Protein AF-A0A2D9XUW5-F1 (afdb_monomer_lite)

Radius of gyration: 22.0 Å; chains: 1; bounding box: 56×33×69 Å

Secondary structure (DSSP, 8-state):
-HHHHHHHHHHHHHHHHHHHHHHHHHHHHHHHHHHHHHHHHHHHHHTT---TTHHHHHHHHHHHHHTT-HHHHHHHHHHHHHHHHHHHHHHHHHHHHGGG--

Sequence (102 aa):
MKKLFIVFILIFTTQFVLAEKTVNANEQMSQTLISKAKAANDRAKKLKNEWRGTRKLIKKAKNLHKKKDYTKSINLATEALNQANMAIEQHNKQKNSYHYFE

pLDDT: mean 87.14, std 16.49, range [50.16, 98.88]

Foldseek 3Di:
DVVVVVVVVVVVVVVVVVVVVVLVVLLVLLVVLLVLLVVLQVVLVVLVQHDPCLVVLSVVLVVCSVVSVSVSSNVSSNVSNVRSVVSVVVSVVVVVVVVPPD

Structure (mmCIF, N/CA/C/O backbone):
data_AF-A0A2D9XUW5-F1
#
_entry.id   AF-A0A2D9XUW5-F1
#
loop_
_atom_site.group_PDB
_atom_site.id
_atom_site.type_symbol
_atom_site.label_atom_id
_atom_site.label_alt_id
_atom_site.label_comp_id
_atom_site.label_asym_id
_atom_site.label_entity_id
_atom_site.label_seq_id
_atom_site.pdbx_PDB_ins_code
_atom_site.Cartn_x
_atom_site.Cartn_y
_atom_site.Cartn_z
_atom_site.occupancy
_atom_site.B_iso_or_equiv
_atom_site.auth_seq_id
_atom_site.auth_comp_id
_atom_site.auth_asym_id
_atom_site.auth_atom_id
_atom_site.pdbx_PDB_model_num
ATOM 1 N N . MET A 1 1 ? -23.753 20.823 44.765 1.00 58.19 1 MET A N 1
ATOM 2 C CA . MET A 1 1 ? -23.648 19.627 43.893 1.00 58.19 1 MET A CA 1
ATOM 3 C C . MET A 1 1 ? -23.949 19.901 42.414 1.00 58.19 1 MET A C 1
ATOM 5 O O . MET A 1 1 ? -23.162 19.468 41.588 1.00 58.19 1 MET A O 1
ATOM 9 N N . LYS A 1 2 ? -24.982 20.685 42.045 1.00 55.53 2 LYS A N 1
ATOM 10 C CA . LYS A 1 2 ? -25.280 21.032 40.630 1.00 55.53 2 LYS A CA 1
ATOM 11 C C . LYS A 1 2 ? -24.121 21.702 39.862 1.00 55.53 2 LYS A C 1
ATOM 13 O O . LYS A 1 2 ? -23.859 21.330 38.727 1.00 55.53 2 LYS A O 1
ATOM 18 N N . LYS A 1 3 ? -23.383 22.631 40.490 1.00 54.69 3 LYS A N 1
ATOM 19 C CA . LYS A 1 3 ? -22.215 23.295 39.866 1.00 54.69 3 LYS A CA 1
ATOM 20 C C . LYS A 1 3 ? -21.042 22.335 39.599 1.00 54.69 3 LYS A C 1
ATOM 22 O O . LYS A 1 3 ? -20.354 22.495 38.601 1.00 54.69 3 LYS A O 1
ATOM 27 N N . LEU A 1 4 ? -20.863 21.312 40.442 1.00 56.50 4 LEU A N 1
ATOM 28 C CA . LEU A 1 4 ? -19.841 20.270 40.258 1.00 56.50 4 LEU A CA 1
ATOM 29 C C . LEU A 1 4 ? -20.220 19.306 39.116 1.00 56.50 4 LEU A C 1
ATOM 31 O O . LEU A 1 4 ? -19.365 18.883 38.347 1.00 56.50 4 LEU A O 1
ATOM 35 N N . PHE A 1 5 ? -21.519 19.028 38.964 1.00 58.88 5 PHE A N 1
ATOM 36 C CA . PHE A 1 5 ? -22.072 18.207 37.882 1.00 58.88 5 PHE A CA 1
ATOM 37 C C . PHE A 1 5 ? -21.904 18.860 36.495 1.00 58.88 5 PHE A C 1
ATOM 39 O O . PHE A 1 5 ? -21.584 18.180 35.527 1.00 58.88 5 PHE A O 1
ATOM 46 N N . ILE A 1 6 ? -22.051 20.188 36.401 1.00 61.94 6 ILE A N 1
ATOM 47 C CA . ILE A 1 6 ? -21.869 20.946 35.147 1.00 61.94 6 ILE A CA 1
ATOM 48 C C . ILE A 1 6 ? -20.401 20.931 34.686 1.00 61.94 6 ILE A C 1
ATOM 50 O O . ILE A 1 6 ? -20.132 20.766 33.498 1.00 61.94 6 ILE A O 1
ATOM 54 N N . VAL A 1 7 ? -19.447 21.041 35.617 1.00 61.34 7 VAL A N 1
ATOM 55 C CA . VAL A 1 7 ? -18.007 20.972 35.305 1.00 61.34 7 VAL A CA 1
ATOM 56 C C . VAL A 1 7 ? -17.613 19.578 34.803 1.00 61.34 7 VAL A C 1
ATOM 58 O O . VAL A 1 7 ? -16.847 19.467 33.849 1.00 61.34 7 VAL A O 1
ATOM 61 N N . PHE A 1 8 ? -18.189 18.515 35.371 1.00 59.97 8 PHE A N 1
ATOM 62 C CA . PHE A 1 8 ? -17.948 17.142 34.915 1.00 59.97 8 PHE A CA 1
ATOM 63 C C . PHE A 1 8 ? -18.463 16.887 33.488 1.00 59.97 8 PHE A C 1
ATOM 65 O O . PHE A 1 8 ? -17.783 16.242 32.693 1.00 59.97 8 PHE A O 1
ATOM 72 N N . ILE A 1 9 ? -19.626 17.444 33.132 1.00 63.25 9 ILE A N 1
ATOM 73 C CA . ILE A 1 9 ? -20.193 17.347 31.776 1.00 63.25 9 ILE A CA 1
ATOM 74 C C . ILE A 1 9 ? -19.321 18.105 30.763 1.00 63.25 9 ILE A C 1
ATOM 76 O O . ILE A 1 9 ? -19.025 17.582 29.689 1.00 63.25 9 ILE A O 1
ATOM 80 N N . LEU A 1 10 ? -18.838 19.300 31.115 1.00 60.31 10 LEU A N 1
ATOM 81 C CA . LEU A 1 10 ? -17.939 20.084 30.260 1.00 60.31 10 LEU A CA 1
ATOM 82 C C . LEU A 1 10 ? -16.618 19.353 29.976 1.00 60.31 10 LEU A C 1
ATOM 84 O O . LEU A 1 10 ? -16.180 19.321 28.829 1.00 60.31 10 LEU A O 1
ATOM 88 N N . ILE A 1 11 ? -16.017 18.700 30.974 1.00 61.44 11 ILE A N 1
ATOM 89 C CA . ILE A 1 11 ? -14.762 17.946 30.797 1.00 61.44 11 ILE A CA 1
ATOM 90 C C . ILE A 1 11 ? -14.969 16.679 29.946 1.00 61.44 11 ILE A C 1
ATOM 92 O O . ILE A 1 11 ? -14.071 16.285 29.208 1.00 61.44 11 ILE A O 1
ATOM 96 N N . PHE A 1 12 ? -16.151 16.059 29.988 1.00 60.53 12 PHE A N 1
ATOM 97 C CA . PHE A 1 12 ? -16.435 14.854 29.201 1.00 60.53 12 PHE A CA 1
ATOM 98 C C . PHE A 1 12 ? -16.649 15.156 27.707 1.00 60.53 12 PHE A C 1
ATOM 100 O O . PHE A 1 12 ? -16.230 14.389 26.841 1.00 60.53 12 PHE A O 1
ATOM 107 N N . THR A 1 13 ? -17.253 16.305 27.380 1.00 61.94 13 THR A N 1
ATOM 108 C CA . THR A 1 13 ? -17.524 16.693 25.980 1.00 61.94 13 THR A CA 1
ATOM 109 C C . THR A 1 13 ? -16.262 16.986 25.163 1.00 61.94 13 THR A C 1
ATOM 111 O O . THR A 1 13 ? -16.233 16.722 23.961 1.00 61.94 13 THR A O 1
ATOM 114 N N . THR A 1 14 ? -15.189 17.475 25.790 1.00 62.47 14 THR A N 1
ATOM 115 C CA . THR A 1 14 ? -13.950 17.837 25.077 1.00 62.47 14 THR A CA 1
ATOM 116 C C . THR A 1 14 ? -13.178 16.620 24.559 1.00 62.47 14 THR A C 1
ATOM 118 O O . THR A 1 14 ? -12.508 16.714 23.529 1.00 62.47 14 THR A O 1
ATOM 121 N N . GLN A 1 15 ? -13.304 15.459 25.212 1.00 62.91 15 GLN A N 1
ATOM 122 C CA . GLN A 1 15 ? -12.619 14.226 24.806 1.00 62.91 15 GLN A CA 1
ATOM 123 C C . GLN A 1 15 ? -13.175 13.648 23.495 1.00 62.91 15 GLN A C 1
ATOM 125 O O . GLN A 1 15 ? -12.415 13.138 22.670 1.00 62.91 15 GLN A O 1
ATOM 130 N N . PHE A 1 16 ? -14.484 13.781 23.263 1.00 65.75 16 PHE A N 1
ATOM 131 C CA . PHE A 1 16 ? -15.137 13.294 22.043 1.00 65.75 16 PHE A CA 1
ATOM 132 C C . PHE A 1 16 ? -14.699 14.067 20.789 1.00 65.75 16 PHE A C 1
ATOM 134 O O . PHE A 1 16 ? -14.423 13.463 19.753 1.00 65.75 16 PHE A O 1
ATOM 141 N N . VAL A 1 17 ? -14.542 15.391 20.898 1.00 68.56 17 VAL A N 1
ATOM 142 C CA . VAL A 1 17 ? -14.128 16.254 19.775 1.00 68.56 17 VAL A CA 1
ATOM 143 C C . VAL A 1 17 ? -12.708 15.921 19.295 1.00 68.56 17 VAL A C 1
ATOM 145 O O . VAL A 1 17 ? -12.430 15.911 18.093 1.00 68.56 17 VAL A O 1
ATOM 148 N N . LEU A 1 18 ? -11.795 15.612 20.222 1.00 70.12 18 LEU A N 1
ATOM 149 C CA . LEU A 1 18 ? -10.424 15.210 19.892 1.00 70.12 18 LEU A CA 1
ATOM 150 C C . LEU A 1 18 ? -10.392 13.874 19.138 1.00 70.12 18 LEU A C 1
ATOM 152 O O . LEU A 1 18 ? -9.685 13.756 18.134 1.00 70.12 18 LEU A O 1
ATOM 156 N N . ALA A 1 19 ? -11.185 12.893 19.575 1.00 72.44 19 ALA A N 1
ATOM 157 C CA . ALA A 1 19 ? -11.263 11.587 18.929 1.00 72.44 19 ALA A CA 1
ATOM 158 C C . ALA A 1 19 ? -11.732 11.700 17.466 1.00 72.44 19 ALA A C 1
ATOM 160 O O . ALA A 1 19 ? -11.054 11.198 16.569 1.00 72.44 19 ALA A O 1
ATOM 161 N N . GLU A 1 20 ? -12.815 12.432 17.191 1.00 73.75 20 GLU A N 1
ATOM 162 C CA . GLU A 1 20 ? -13.330 12.610 15.824 1.00 73.75 20 GLU A CA 1
ATOM 163 C C . GLU A 1 20 ? -12.315 13.267 14.881 1.00 73.75 20 GLU A C 1
ATOM 165 O O . GLU A 1 20 ? -12.110 12.803 13.756 1.00 73.75 20 GLU A O 1
ATOM 170 N N . LYS A 1 21 ? -11.611 14.307 15.345 1.00 80.06 21 LYS A N 1
ATOM 171 C CA . LYS A 1 21 ? -10.583 14.983 14.541 1.00 80.06 21 LYS A CA 1
ATOM 172 C C . LYS A 1 21 ? -9.461 14.025 14.130 1.00 80.06 21 LYS A C 1
ATOM 174 O O . LYS A 1 21 ? -9.016 14.060 12.982 1.00 80.06 21 LYS A O 1
ATOM 179 N N . THR A 1 22 ? -9.015 13.159 15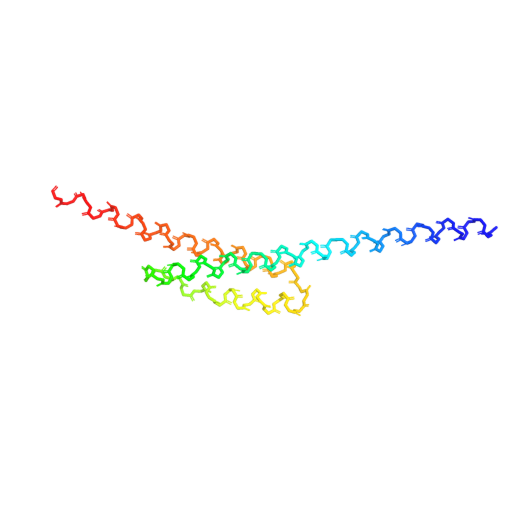.041 1.00 79.31 22 THR A N 1
ATOM 180 C CA . THR A 1 22 ? -7.958 12.175 14.743 1.00 79.31 22 THR A CA 1
ATOM 181 C C . THR A 1 22 ? -8.423 11.095 13.767 1.00 79.31 22 THR A C 1
ATOM 183 O O . THR A 1 22 ? -7.674 10.722 12.864 1.00 79.31 22 THR A O 1
ATOM 186 N N . VAL A 1 23 ? -9.669 10.633 13.890 1.00 84.94 23 VAL A N 1
ATOM 187 C CA . VAL A 1 23 ? -10.262 9.648 12.977 1.00 84.94 23 VAL A CA 1
ATOM 188 C C . VAL A 1 23 ? -10.360 10.221 11.562 1.00 84.94 23 VAL A C 1
ATOM 190 O O . VAL A 1 23 ? -9.899 9.573 10.622 1.00 84.94 23 VAL A O 1
ATOM 193 N N . ASN A 1 24 ? -10.851 11.456 11.413 1.00 87.12 24 ASN A N 1
ATOM 194 C CA . ASN A 1 24 ? -10.946 12.135 10.116 1.00 87.12 24 ASN A CA 1
ATOM 195 C C . ASN A 1 24 ? -9.569 12.339 9.460 1.00 87.12 24 ASN A C 1
ATOM 197 O O . ASN A 1 24 ? -9.404 12.098 8.263 1.00 87.12 24 ASN A O 1
ATOM 201 N N . ALA A 1 25 ? -8.557 12.731 10.241 1.00 93.06 25 ALA A N 1
ATOM 202 C CA . ALA A 1 25 ? -7.192 12.877 9.736 1.00 93.06 25 ALA A CA 1
ATOM 203 C C . ALA A 1 25 ? -6.613 11.534 9.249 1.00 93.06 25 ALA A C 1
ATOM 205 O O . ALA A 1 25 ? -6.012 11.458 8.173 1.00 93.06 25 ALA A O 1
ATOM 206 N N . ASN A 1 26 ? -6.833 10.457 10.009 1.00 95.75 26 ASN A N 1
ATOM 207 C CA . ASN A 1 26 ? -6.358 9.122 9.650 1.00 95.75 26 ASN A CA 1
ATOM 208 C C . ASN A 1 26 ? -7.079 8.559 8.418 1.00 95.75 26 ASN A C 1
ATOM 210 O O . ASN A 1 26 ? -6.447 7.907 7.585 1.00 95.75 26 ASN A O 1
ATOM 214 N N . GLU A 1 27 ? -8.372 8.836 8.256 1.00 97.56 27 GLU A N 1
ATOM 215 C CA . GLU A 1 27 ? -9.134 8.469 7.062 1.00 97.56 27 GLU A CA 1
ATOM 216 C C . GLU A 1 27 ? -8.540 9.104 5.798 1.00 97.56 27 GLU A C 1
ATOM 218 O O . GLU A 1 27 ? -8.211 8.403 4.833 1.00 97.56 27 GLU A O 1
ATOM 223 N N . GLN A 1 28 ? -8.329 10.423 5.827 1.00 97.88 28 GLN A N 1
ATOM 224 C CA . GLN A 1 28 ? -7.749 11.171 4.710 1.00 97.88 28 GLN A CA 1
ATOM 225 C C . GLN A 1 28 ? -6.326 10.704 4.387 1.00 97.88 28 GLN A C 1
ATOM 227 O O . GLN A 1 28 ? -5.978 10.505 3.215 1.00 97.88 28 GLN A O 1
ATOM 232 N N . MET A 1 29 ? -5.500 10.481 5.412 1.00 98.12 29 MET A N 1
ATOM 233 C CA . MET A 1 29 ? -4.139 9.974 5.242 1.00 98.12 29 MET A CA 1
ATOM 234 C C . MET A 1 29 ? -4.138 8.570 4.623 1.00 98.12 29 MET A C 1
ATOM 236 O O . MET A 1 29 ? -3.412 8.322 3.656 1.00 98.12 29 MET A O 1
ATOM 240 N N . SER A 1 30 ? -4.985 7.672 5.130 1.00 98.62 30 SER A N 1
ATOM 241 C CA . SER A 1 30 ? -5.175 6.317 4.606 1.00 98.62 30 SER A CA 1
ATOM 242 C C . SER A 1 30 ? -5.547 6.343 3.118 1.00 98.62 30 SER A C 1
ATOM 244 O O . SER A 1 30 ? -4.869 5.711 2.300 1.00 98.62 30 SER A O 1
ATOM 246 N N . GLN A 1 31 ? -6.554 7.134 2.738 1.00 98.69 31 GLN A N 1
ATOM 247 C CA . GLN A 1 31 ? -6.999 7.267 1.348 1.00 98.69 31 GLN A CA 1
ATOM 248 C C . GLN A 1 31 ? -5.895 7.830 0.436 1.00 98.69 31 GLN A C 1
ATOM 250 O O . GLN A 1 31 ? -5.684 7.348 -0.686 1.00 98.69 31 GLN A O 1
ATOM 255 N N . THR A 1 32 ? -5.152 8.824 0.926 1.00 98.69 32 THR A N 1
ATOM 256 C CA . THR A 1 32 ? -4.043 9.454 0.199 1.00 98.69 32 THR A CA 1
ATOM 257 C C . THR A 1 32 ? -2.920 8.458 -0.075 1.00 98.69 32 THR A C 1
ATOM 259 O O . THR A 1 32 ? -2.470 8.330 -1.216 1.00 98.69 32 THR A O 1
ATOM 262 N N . LEU A 1 33 ? -2.479 7.714 0.941 1.00 98.81 33 LEU A N 1
ATOM 263 C CA . LEU A 1 33 ? -1.400 6.734 0.805 1.00 98.81 33 LEU A CA 1
ATOM 264 C C . LEU A 1 33 ? -1.797 5.569 -0.101 1.00 98.81 33 LEU A C 1
ATOM 266 O O . LEU A 1 33 ? -0.998 5.165 -0.944 1.00 98.81 33 LEU A O 1
ATOM 270 N N . ILE A 1 34 ? -3.037 5.076 -0.009 1.00 98.88 34 ILE A N 1
ATOM 271 C CA . ILE A 1 34 ? -3.560 4.057 -0.933 1.00 98.88 34 ILE A CA 1
ATOM 272 C C . ILE A 1 34 ? -3.474 4.549 -2.382 1.00 98.88 34 ILE A C 1
ATOM 274 O O . ILE A 1 34 ? -3.070 3.798 -3.275 1.00 98.88 34 ILE A O 1
ATOM 278 N N . SER A 1 35 ? -3.861 5.802 -2.619 1.00 98.75 35 SER A N 1
ATOM 279 C CA . SER A 1 35 ? -3.866 6.405 -3.954 1.00 98.75 35 SER A CA 1
ATOM 280 C C . SER A 1 35 ? -2.446 6.574 -4.496 1.00 98.75 35 SER A C 1
ATOM 282 O O . SER A 1 35 ? -2.176 6.179 -5.633 1.00 98.75 35 SER A O 1
ATOM 284 N N . LYS A 1 36 ? -1.512 7.057 -3.664 1.00 98.75 36 LYS A N 1
ATOM 285 C CA . LYS A 1 36 ? -0.083 7.160 -4.002 1.00 98.75 36 LYS A CA 1
ATOM 286 C C . LYS A 1 36 ? 0.528 5.792 -4.307 1.00 98.75 36 LYS A C 1
ATOM 288 O O . LYS A 1 36 ? 1.157 5.635 -5.351 1.00 98.75 36 LYS A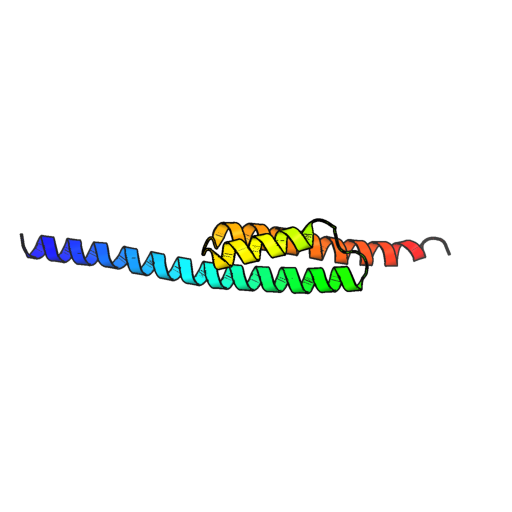 O 1
ATOM 293 N N . ALA A 1 37 ? 0.294 4.796 -3.452 1.00 98.81 37 ALA A N 1
ATOM 294 C CA . ALA A 1 37 ? 0.793 3.436 -3.645 1.00 98.81 37 ALA A CA 1
ATOM 295 C C . ALA A 1 37 ? 0.267 2.818 -4.947 1.00 98.81 37 ALA A C 1
ATOM 297 O O . ALA A 1 37 ? 1.034 2.234 -5.708 1.00 98.81 37 ALA A O 1
ATOM 298 N N . LYS A 1 38 ? -1.027 2.998 -5.255 1.00 98.69 38 LYS A N 1
ATOM 299 C CA . LYS A 1 38 ? -1.609 2.552 -6.529 1.00 98.69 38 LYS A CA 1
ATOM 300 C C . LYS A 1 38 ? -0.924 3.220 -7.720 1.00 98.69 38 LYS A C 1
ATOM 302 O O . LYS A 1 38 ? -0.518 2.519 -8.640 1.00 98.69 38 LYS A O 1
ATOM 307 N N . ALA A 1 39 ? -0.787 4.544 -7.700 1.00 98.75 39 ALA A N 1
ATOM 308 C CA . ALA A 1 39 ? -0.182 5.287 -8.801 1.00 98.75 39 ALA A CA 1
ATOM 309 C C . ALA A 1 39 ? 1.283 4.882 -9.038 1.00 98.75 39 ALA A C 1
ATOM 311 O O . ALA A 1 39 ? 1.678 4.653 -10.180 1.00 98.75 39 ALA A O 1
ATOM 312 N N . ALA A 1 40 ? 2.077 4.743 -7.972 1.00 98.69 40 ALA A N 1
ATOM 313 C CA . ALA A 1 40 ? 3.460 4.279 -8.063 1.00 98.69 40 ALA A CA 1
ATOM 314 C C . ALA A 1 40 ? 3.538 2.838 -8.592 1.00 98.69 40 ALA A C 1
ATOM 316 O O . ALA A 1 40 ? 4.304 2.555 -9.509 1.00 98.69 40 ALA A O 1
ATOM 317 N N . ASN A 1 41 ? 2.695 1.933 -8.091 1.00 98.69 41 ASN A N 1
ATOM 318 C CA . ASN A 1 41 ? 2.684 0.543 -8.542 1.00 98.69 41 ASN A CA 1
ATOM 319 C C . ASN A 1 41 ? 2.247 0.410 -10.012 1.00 98.69 41 ASN A C 1
ATOM 321 O O . ASN A 1 41 ? 2.791 -0.407 -10.748 1.00 98.69 41 ASN A O 1
ATOM 325 N N . ASP A 1 42 ? 1.308 1.242 -10.471 1.00 98.50 42 ASP A N 1
ATOM 326 C CA . ASP A 1 42 ? 0.921 1.303 -11.884 1.00 98.50 42 ASP A CA 1
ATOM 327 C C . ASP A 1 42 ? 2.087 1.782 -12.767 1.00 98.50 42 ASP A C 1
ATOM 329 O O . ASP A 1 42 ? 2.266 1.271 -13.874 1.00 98.50 42 ASP A O 1
ATOM 333 N N . ARG A 1 43 ? 2.918 2.718 -12.284 1.00 98.38 43 ARG A N 1
ATOM 334 C CA . ARG A 1 43 ? 4.164 3.113 -12.967 1.00 98.38 43 ARG A CA 1
ATOM 335 C C . ARG A 1 43 ? 5.167 1.959 -13.002 1.00 98.38 43 ARG A C 1
ATOM 337 O O . ARG A 1 43 ? 5.639 1.629 -14.084 1.00 98.38 43 ARG A O 1
ATOM 344 N N . ALA A 1 44 ? 5.426 1.294 -11.874 1.00 98.19 44 ALA A N 1
ATOM 345 C CA . ALA A 1 44 ? 6.308 0.122 -11.818 1.00 98.19 44 ALA A CA 1
ATOM 346 C C . ALA A 1 44 ? 5.853 -0.992 -12.780 1.00 98.19 44 ALA A C 1
ATOM 348 O O . ALA A 1 44 ? 6.665 -1.582 -13.491 1.00 98.19 44 ALA A O 1
ATOM 349 N N . LYS A 1 45 ? 4.536 -1.226 -12.879 1.00 97.94 45 LYS A N 1
ATOM 350 C CA . LYS A 1 45 ? 3.942 -2.165 -13.839 1.00 97.94 45 LYS A CA 1
ATOM 351 C C . LYS A 1 45 ? 4.197 -1.756 -15.291 1.00 97.94 45 LYS A C 1
ATOM 353 O O . LYS A 1 45 ? 4.545 -2.613 -16.098 1.00 97.94 45 LYS A O 1
ATOM 358 N N . LYS A 1 46 ? 4.042 -0.472 -15.639 1.00 97.81 46 LYS A N 1
ATOM 359 C CA . LYS A 1 46 ? 4.354 0.042 -16.990 1.00 97.81 46 LYS A CA 1
ATOM 360 C C . LYS A 1 46 ? 5.830 -0.147 -17.349 1.00 97.81 46 LYS A C 1
ATOM 362 O O . LYS A 1 46 ? 6.128 -0.478 -18.489 1.00 97.81 46 LYS A O 1
ATOM 367 N N . LEU A 1 47 ? 6.723 -0.018 -16.368 1.00 96.81 47 LEU A N 1
ATOM 368 C CA . LEU A 1 47 ? 8.157 -0.306 -16.501 1.00 96.81 47 LEU A CA 1
ATOM 369 C C . LEU A 1 47 ? 8.484 -1.810 -16.508 1.00 96.81 47 LEU A C 1
ATOM 371 O O . LEU A 1 47 ? 9.654 -2.178 -16.538 1.00 96.81 47 LEU A O 1
ATOM 375 N N . LYS A 1 48 ? 7.468 -2.686 -16.456 1.00 96.12 48 LYS A N 1
ATOM 376 C CA . LYS A 1 48 ? 7.606 -4.147 -16.351 1.00 96.12 48 LYS A CA 1
ATOM 377 C C . LYS A 1 48 ? 8.463 -4.603 -15.156 1.00 96.12 48 LYS A C 1
ATOM 379 O O . LYS A 1 48 ? 9.020 -5.692 -15.197 1.00 96.12 48 LYS A O 1
ATOM 384 N N . ASN A 1 49 ? 8.526 -3.806 -14.085 1.00 96.75 49 ASN A N 1
ATOM 385 C CA . ASN A 1 49 ? 9.335 -4.091 -12.894 1.00 96.75 49 ASN A CA 1
ATOM 386 C C . ASN A 1 49 ? 8.504 -4.149 -11.598 1.00 96.75 49 ASN A C 1
ATOM 388 O O . ASN A 1 49 ? 9.009 -3.891 -10.513 1.00 96.75 49 ASN A O 1
ATOM 392 N N . GLU A 1 50 ? 7.204 -4.442 -11.688 1.00 96.94 50 GLU A N 1
ATOM 393 C CA . GLU A 1 50 ? 6.330 -4.563 -10.513 1.00 96.94 50 GLU A CA 1
ATOM 394 C C . GLU A 1 50 ? 6.775 -5.708 -9.589 1.00 96.94 50 GLU A C 1
ATOM 396 O O . GLU A 1 50 ? 6.903 -6.858 -10.011 1.00 96.94 50 GLU A O 1
ATOM 401 N N . TRP A 1 51 ? 6.920 -5.418 -8.295 1.00 97.62 51 TRP A N 1
ATOM 402 C CA . TRP A 1 51 ? 7.173 -6.444 -7.289 1.00 97.62 51 TRP A CA 1
ATOM 403 C C . TRP A 1 51 ? 5.893 -7.229 -6.967 1.00 97.62 51 TRP A C 1
ATOM 405 O O . TRP A 1 51 ? 4.825 -6.667 -6.707 1.00 97.62 51 TRP A O 1
ATOM 415 N N . ARG A 1 52 ? 6.000 -8.564 -6.924 1.00 93.12 52 ARG A N 1
ATOM 416 C CA . ARG A 1 52 ? 4.854 -9.493 -6.823 1.00 93.12 52 ARG A CA 1
ATOM 417 C C . ARG A 1 52 ? 3.896 -9.198 -5.658 1.00 93.12 52 ARG A C 1
ATOM 419 O O . ARG A 1 52 ? 2.688 -9.401 -5.783 1.00 93.12 52 ARG A O 1
ATOM 426 N N . GLY A 1 53 ? 4.420 -8.769 -4.509 1.00 96.81 53 GLY A N 1
ATOM 427 C CA . GLY A 1 53 ? 3.641 -8.555 -3.282 1.00 96.81 53 GLY A CA 1
ATOM 428 C C . GLY A 1 53 ? 2.859 -7.239 -3.237 1.00 96.81 53 GLY A C 1
ATOM 429 O O . GLY A 1 53 ? 1.828 -7.155 -2.562 1.00 96.81 53 GLY A O 1
ATOM 430 N N . THR A 1 54 ? 3.292 -6.227 -3.986 1.00 98.19 54 THR A N 1
ATOM 431 C CA . THR A 1 54 ? 2.874 -4.835 -3.779 1.00 98.19 54 THR A CA 1
ATOM 4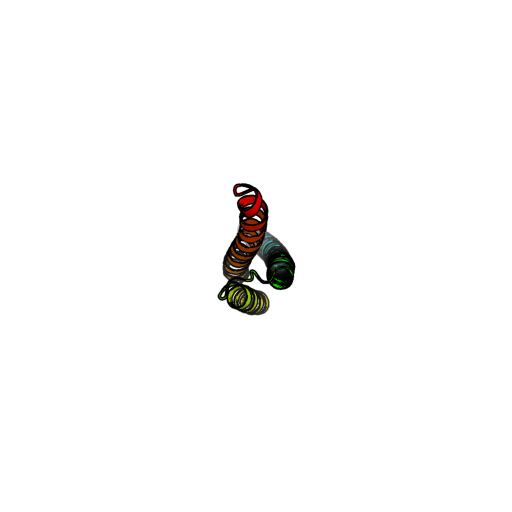32 C C . THR A 1 54 ? 1.389 -4.622 -4.066 1.00 98.19 54 THR A C 1
ATOM 434 O O . THR A 1 54 ? 0.664 -4.041 -3.255 1.00 98.19 54 THR A O 1
ATOM 437 N N . ARG A 1 55 ? 0.856 -5.213 -5.143 1.00 97.62 55 ARG A N 1
ATOM 438 C CA . ARG A 1 55 ? -0.584 -5.149 -5.458 1.00 97.62 55 ARG A CA 1
ATOM 439 C C . ARG A 1 55 ? -1.465 -5.763 -4.364 1.00 97.62 55 ARG A C 1
ATOM 441 O O . ARG A 1 55 ? -2.565 -5.266 -4.100 1.00 97.62 55 ARG A O 1
ATOM 448 N N . LYS A 1 56 ? -1.000 -6.836 -3.712 1.00 98.19 56 LYS A N 1
ATOM 449 C CA . LYS A 1 56 ? -1.731 -7.497 -2.618 1.00 98.19 56 LYS A CA 1
ATOM 450 C C . LYS A 1 56 ? -1.772 -6.608 -1.376 1.00 98.19 56 LYS A C 1
ATOM 452 O O . LYS A 1 56 ? -2.827 -6.532 -0.746 1.00 98.19 56 LYS A O 1
ATOM 457 N N . LEU A 1 57 ? -0.679 -5.913 -1.059 1.00 98.56 57 LEU A N 1
ATOM 458 C CA . LEU A 1 57 ? -0.639 -4.934 0.032 1.00 98.56 57 LEU A CA 1
ATOM 459 C C . LEU A 1 57 ? -1.622 -3.785 -0.214 1.00 98.56 57 LEU A C 1
ATOM 461 O O . LEU A 1 57 ? -2.449 -3.511 0.652 1.00 98.56 57 LEU A O 1
ATOM 465 N N . ILE A 1 58 ? -1.647 -3.215 -1.425 1.00 98.75 58 ILE A N 1
ATOM 466 C CA . ILE A 1 58 ? -2.606 -2.155 -1.797 1.00 98.75 58 ILE A CA 1
ATOM 467 C C . ILE A 1 58 ? -4.053 -2.636 -1.622 1.00 98.75 58 ILE A C 1
ATOM 469 O O . ILE A 1 58 ? -4.896 -1.912 -1.090 1.00 98.75 58 ILE A O 1
ATOM 473 N N . LYS A 1 59 ? -4.365 -3.870 -2.044 1.00 98.62 59 LYS A N 1
ATOM 474 C CA . LYS A 1 59 ? -5.706 -4.454 -1.868 1.00 98.62 59 LYS A CA 1
ATOM 475 C C . LYS A 1 59 ? -6.064 -4.619 -0.387 1.00 98.62 59 LYS A C 1
ATOM 477 O O . LYS A 1 59 ? -7.184 -4.294 0.001 1.00 98.62 59 LYS A O 1
ATOM 482 N N . LYS A 1 60 ? -5.132 -5.097 0.444 1.00 98.62 60 LYS A N 1
ATOM 483 C CA . LYS A 1 60 ? -5.339 -5.217 1.896 1.00 98.62 60 LYS A CA 1
ATOM 484 C C . LYS A 1 60 ? -5.542 -3.850 2.555 1.00 98.62 60 LYS A C 1
ATOM 486 O O . LYS A 1 60 ? -6.477 -3.714 3.336 1.00 98.62 60 LYS A O 1
ATOM 491 N N . ALA A 1 61 ? -4.746 -2.843 2.189 1.00 98.75 61 ALA A N 1
ATOM 492 C CA . ALA A 1 61 ? -4.894 -1.476 2.683 1.00 98.75 61 ALA A CA 1
ATOM 493 C C . ALA A 1 61 ? -6.293 -0.918 2.375 1.00 98.75 61 ALA A C 1
ATOM 495 O O . ALA A 1 61 ? -6.995 -0.491 3.283 1.00 98.75 61 ALA A O 1
ATOM 496 N N . LYS A 1 62 ? -6.768 -1.047 1.126 1.00 98.75 62 LYS A N 1
ATOM 497 C CA . LYS A 1 62 ? -8.140 -0.663 0.737 1.00 98.75 62 LYS A CA 1
ATOM 498 C C . LYS A 1 62 ? -9.218 -1.351 1.571 1.00 98.75 62 LYS A C 1
ATOM 500 O O . LYS A 1 62 ? -10.206 -0.722 1.937 1.00 98.75 62 LYS A O 1
ATOM 505 N N . ASN A 1 63 ? -9.048 -2.639 1.858 1.00 98.69 63 ASN A N 1
ATOM 506 C CA . ASN A 1 63 ? -10.007 -3.379 2.674 1.00 98.69 63 ASN A CA 1
ATOM 507 C C . ASN A 1 63 ? -10.019 -2.892 4.130 1.00 98.69 63 ASN A C 1
ATOM 509 O O . ASN A 1 63 ? -11.088 -2.840 4.728 1.00 98.69 63 ASN A O 1
ATOM 513 N N . LEU A 1 64 ? -8.863 -2.532 4.693 1.00 98.69 64 LEU A N 1
ATOM 514 C CA . LEU A 1 64 ? -8.764 -1.984 6.049 1.00 98.69 64 LEU A CA 1
ATOM 515 C C . LEU A 1 64 ? -9.340 -0.569 6.132 1.00 98.69 64 LEU A C 1
ATOM 517 O O . LEU A 1 64 ? -10.106 -0.296 7.049 1.00 98.69 64 LEU A O 1
ATOM 521 N N . HIS A 1 65 ? -9.087 0.273 5.126 1.00 98.50 65 HIS A N 1
ATOM 522 C CA . HIS A 1 65 ? -9.716 1.590 5.002 1.00 98.50 65 HIS A CA 1
ATOM 523 C C . HIS A 1 65 ? -11.247 1.488 5.026 1.00 98.50 65 HIS A C 1
ATOM 525 O O . HIS A 1 65 ? -11.899 2.139 5.831 1.00 98.50 65 HIS A O 1
ATOM 531 N N . LYS A 1 66 ? -11.832 0.591 4.217 1.00 98.06 66 LYS A N 1
ATOM 532 C CA . LYS A 1 66 ? -13.290 0.350 4.208 1.00 98.06 66 LYS A CA 1
ATOM 533 C C . LYS A 1 66 ? -13.840 -0.119 5.557 1.00 98.06 66 LYS A C 1
ATOM 535 O O . LYS A 1 66 ? -15.001 0.121 5.859 1.00 98.06 66 LYS A O 1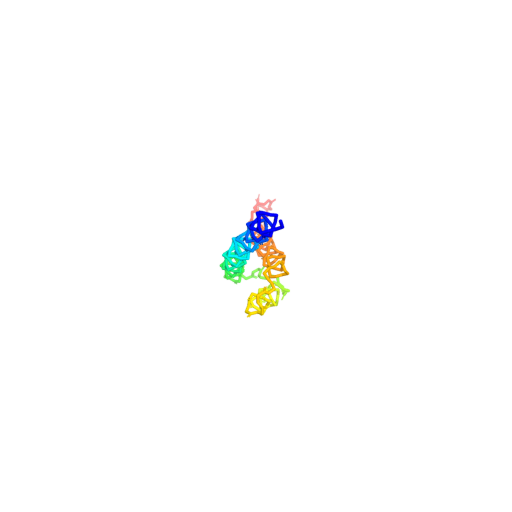
ATOM 540 N N . LYS A 1 67 ? -13.016 -0.803 6.354 1.00 97.81 67 LYS A N 1
ATOM 541 C CA . LYS A 1 67 ? -13.347 -1.250 7.714 1.00 97.81 67 LYS A CA 1
ATOM 542 C C . LYS A 1 67 ? -13.070 -0.181 8.779 1.00 97.81 67 LYS A C 1
ATOM 544 O O . LYS A 1 67 ? -13.167 -0.493 9.960 1.00 97.81 67 LYS A O 1
ATOM 549 N N . LYS A 1 68 ? -12.703 1.041 8.376 1.00 97.00 68 LYS A N 1
ATOM 550 C CA . LYS A 1 68 ? -12.275 2.146 9.246 1.00 97.00 68 LYS A CA 1
ATOM 551 C C . LYS A 1 68 ? -11.054 1.824 10.122 1.00 97.00 68 LYS A C 1
ATOM 553 O O . LYS A 1 68 ? -10.742 2.557 11.054 1.00 97.00 68 LYS A O 1
ATOM 558 N N . ASP A 1 69 ? -10.312 0.761 9.797 1.00 97.88 69 ASP A N 1
ATOM 559 C CA . ASP A 1 69 ? -9.025 0.436 10.423 1.00 97.88 69 ASP A CA 1
ATOM 560 C C . ASP A 1 69 ? -7.922 1.247 9.726 1.00 97.88 69 ASP A C 1
ATOM 562 O O . ASP A 1 69 ? -7.095 0.738 8.957 1.00 97.88 69 ASP A O 1
ATOM 566 N N . TYR A 1 70 ? -7.992 2.566 9.918 1.00 98.00 70 TYR A N 1
ATOM 567 C CA . TYR A 1 70 ? -7.157 3.522 9.201 1.00 98.00 70 TYR A CA 1
ATOM 568 C C . TYR A 1 70 ? -5.681 3.365 9.554 1.00 98.00 70 TYR A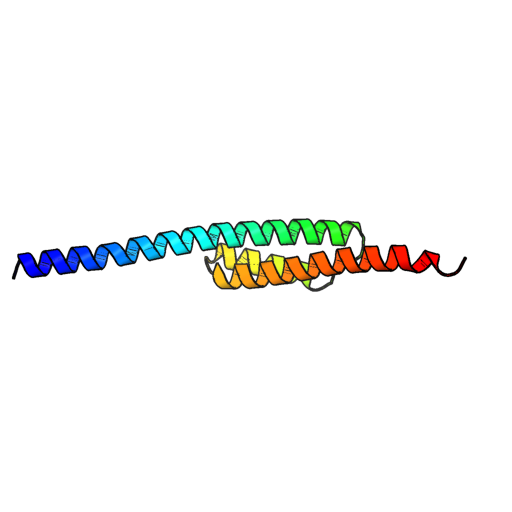 C 1
ATOM 570 O O . TYR A 1 70 ? -4.849 3.422 8.655 1.00 98.00 70 TYR A O 1
ATOM 578 N N . THR A 1 71 ? -5.346 3.061 10.809 1.00 97.44 71 THR A N 1
ATOM 579 C CA . THR A 1 71 ? -3.959 2.846 11.244 1.00 97.44 71 THR A CA 1
ATOM 580 C C . THR A 1 71 ? -3.308 1.684 10.497 1.00 97.44 71 THR A C 1
ATOM 582 O O . THR A 1 71 ? -2.252 1.853 9.884 1.00 97.44 71 THR A O 1
ATOM 585 N N . LYS A 1 72 ? -3.944 0.503 10.456 1.00 98.31 72 LYS A N 1
ATOM 586 C CA . LYS A 1 72 ? -3.368 -0.625 9.707 1.00 98.31 72 LYS A CA 1
ATOM 587 C C . LYS A 1 72 ? -3.413 -0.387 8.202 1.00 98.31 72 LYS A C 1
ATOM 589 O O . LYS A 1 72 ? -2.513 -0.825 7.485 1.00 98.31 72 LYS A O 1
ATOM 594 N N . SER A 1 73 ? -4.429 0.323 7.708 1.00 98.75 73 SER A N 1
ATOM 595 C CA . SER A 1 73 ? -4.466 0.739 6.309 1.00 98.75 73 SER A CA 1
ATOM 596 C C . SER A 1 73 ? -3.290 1.641 5.938 1.00 98.75 73 SER A C 1
ATOM 598 O O . SER A 1 73 ? -2.729 1.443 4.863 1.00 98.75 73 SER A O 1
ATOM 600 N N . ILE A 1 74 ? -2.954 2.626 6.773 1.00 98.75 74 ILE A N 1
ATOM 601 C CA . ILE A 1 74 ? -1.835 3.553 6.571 1.00 98.75 74 ILE A CA 1
ATOM 602 C C . ILE A 1 74 ? -0.538 2.755 6.484 1.00 98.75 74 ILE A C 1
ATOM 604 O O . ILE A 1 74 ? 0.181 2.887 5.499 1.00 98.75 74 ILE A O 1
ATOM 608 N N . ASN A 1 75 ? -0.295 1.845 7.431 1.00 98.69 75 ASN A N 1
ATOM 609 C CA . ASN A 1 75 ? 0.925 1.035 7.460 1.00 98.69 75 ASN A CA 1
ATOM 610 C C . ASN A 1 75 ? 1.105 0.203 6.180 1.00 98.69 75 ASN A C 1
ATOM 612 O O . ASN A 1 75 ? 2.147 0.286 5.530 1.00 98.69 75 ASN A O 1
ATOM 616 N N . LEU A 1 76 ? 0.071 -0.537 5.761 1.00 98.81 76 LEU A N 1
ATOM 617 C CA . LEU A 1 76 ? 0.143 -1.348 4.539 1.00 98.81 76 LEU A CA 1
ATOM 618 C C . LEU A 1 76 ? 0.251 -0.500 3.265 1.00 98.81 76 LEU A C 1
ATOM 620 O O . LEU A 1 76 ? 0.886 -0.920 2.298 1.00 98.81 76 LEU A O 1
ATOM 624 N N . ALA A 1 77 ? -0.387 0.673 3.230 1.00 98.81 77 ALA A N 1
ATOM 625 C CA . ALA A 1 77 ? -0.303 1.574 2.086 1.00 98.81 77 ALA A CA 1
ATOM 626 C C . ALA A 1 77 ? 1.087 2.215 1.967 1.00 98.81 77 ALA A C 1
ATOM 628 O O . ALA A 1 77 ? 1.612 2.306 0.859 1.00 98.81 77 ALA A O 1
ATOM 629 N N . THR A 1 78 ? 1.702 2.602 3.087 1.00 98.81 78 THR A N 1
ATOM 630 C CA . THR A 1 78 ? 3.081 3.107 3.136 1.00 98.81 78 THR A CA 1
ATOM 631 C C . THR A 1 78 ? 4.075 2.040 2.693 1.00 98.81 78 THR A C 1
ATOM 633 O O . THR A 1 78 ? 4.912 2.307 1.835 1.00 98.81 78 THR A O 1
ATOM 636 N N . GLU A 1 79 ? 3.949 0.809 3.199 1.00 98.69 79 GLU A N 1
ATOM 637 C CA . GLU A 1 79 ? 4.799 -0.309 2.773 1.00 98.69 79 GLU A CA 1
ATOM 638 C C . GLU A 1 79 ? 4.682 -0.552 1.262 1.00 98.69 79 GLU A C 1
ATOM 640 O O . GLU A 1 79 ? 5.686 -0.652 0.557 1.00 98.69 79 GLU A O 1
ATOM 645 N N . ALA A 1 80 ? 3.454 -0.573 0.738 1.00 98.81 80 ALA A N 1
ATOM 646 C CA . ALA A 1 80 ? 3.223 -0.736 -0.690 1.00 98.81 80 ALA A CA 1
ATOM 647 C C . ALA A 1 80 ? 3.804 0.414 -1.527 1.00 98.81 80 ALA A C 1
ATOM 649 O O . ALA A 1 80 ? 4.351 0.171 -2.602 1.00 98.81 80 ALA A O 1
ATOM 650 N N . LEU A 1 81 ? 3.692 1.658 -1.055 1.00 98.81 81 LEU A N 1
ATOM 651 C CA . LEU A 1 81 ? 4.280 2.818 -1.722 1.00 98.81 81 LEU A CA 1
ATOM 652 C C . LEU A 1 81 ? 5.806 2.697 -1.791 1.00 98.81 81 LEU A C 1
ATOM 654 O O . LEU A 1 81 ? 6.382 2.902 -2.858 1.00 98.81 81 LEU A O 1
ATOM 658 N N . ASN A 1 82 ? 6.446 2.306 -0.689 1.00 98.69 82 ASN A N 1
ATOM 659 C CA . ASN A 1 82 ? 7.892 2.114 -0.639 1.00 98.69 82 ASN A CA 1
ATOM 660 C C . ASN A 1 82 ? 8.338 1.013 -1.609 1.00 98.69 82 ASN A C 1
ATOM 662 O O . ASN A 1 82 ? 9.251 1.236 -2.398 1.00 98.69 82 ASN A O 1
ATOM 666 N N . GLN A 1 83 ? 7.652 -0.134 -1.627 1.00 98.69 83 GLN A N 1
ATOM 667 C CA . GLN A 1 83 ? 7.947 -1.214 -2.578 1.00 98.69 83 GLN A CA 1
ATOM 668 C C . GLN A 1 83 ? 7.787 -0.777 -4.036 1.00 98.69 83 GLN A C 1
ATOM 670 O O . GLN A 1 83 ? 8.639 -1.075 -4.869 1.00 98.69 83 GLN A O 1
ATOM 675 N N . ALA A 1 84 ? 6.728 -0.030 -4.351 1.00 98.69 84 ALA A N 1
ATOM 676 C CA . ALA A 1 84 ? 6.516 0.483 -5.698 1.00 98.69 84 ALA A CA 1
ATOM 677 C C . ALA A 1 84 ? 7.603 1.485 -6.126 1.00 98.69 84 ALA A C 1
ATOM 679 O O . ALA A 1 84 ? 8.032 1.467 -7.278 1.00 98.69 84 ALA A O 1
ATOM 680 N N . ASN A 1 85 ? 8.066 2.344 -5.216 1.00 98.62 85 ASN A N 1
ATOM 681 C CA . ASN A 1 85 ? 9.144 3.290 -5.503 1.00 98.62 85 ASN A CA 1
ATOM 682 C C . ASN A 1 85 ? 10.490 2.576 -5.688 1.00 98.62 85 ASN A C 1
ATOM 684 O O . ASN A 1 85 ? 11.190 2.871 -6.653 1.00 98.62 85 ASN A O 1
ATOM 688 N N . MET A 1 86 ? 10.809 1.591 -4.841 1.00 98.25 86 MET A N 1
ATOM 689 C CA . MET A 1 86 ? 12.015 0.768 -4.995 1.00 98.25 86 MET A CA 1
ATOM 690 C C . MET A 1 86 ? 12.021 0.014 -6.328 1.00 98.25 86 MET A C 1
ATOM 692 O O . MET A 1 86 ? 13.041 -0.028 -7.008 1.00 98.25 86 MET A O 1
ATOM 696 N N . ALA A 1 87 ? 10.874 -0.516 -6.754 1.00 97.94 87 ALA A N 1
ATOM 697 C CA . ALA A 1 87 ? 10.719 -1.131 -8.067 1.00 97.94 87 ALA A CA 1
ATOM 698 C C . ALA A 1 87 ? 11.032 -0.158 -9.222 1.00 97.94 87 ALA A C 1
ATOM 700 O O . ALA A 1 87 ? 11.713 -0.516 -10.182 1.00 97.94 87 ALA A O 1
ATOM 701 N N . ILE A 1 88 ? 10.566 1.089 -9.145 1.00 97.94 88 ILE A N 1
ATOM 702 C CA . ILE A 1 88 ? 10.880 2.111 -10.158 1.00 97.94 88 ILE A CA 1
ATOM 703 C C . ILE A 1 88 ? 12.378 2.442 -10.144 1.00 97.94 88 ILE A C 1
ATOM 705 O O . ILE A 1 88 ? 13.013 2.496 -11.196 1.00 97.94 88 ILE A O 1
ATOM 709 N N . GLU A 1 89 ? 12.957 2.636 -8.961 1.00 96.62 89 GLU A N 1
ATOM 710 C CA . GLU A 1 89 ? 14.372 2.973 -8.806 1.00 96.62 89 GLU A CA 1
ATOM 711 C C . GLU A 1 89 ? 15.288 1.856 -9.319 1.00 96.62 89 GLU A C 1
ATOM 713 O O . GLU A 1 89 ? 16.248 2.123 -10.042 1.00 96.62 89 GLU A O 1
ATOM 718 N N . GLN A 1 90 ? 14.957 0.601 -9.013 1.00 95.62 90 GLN A N 1
ATOM 719 C CA . GLN A 1 90 ? 15.680 -0.569 -9.499 1.00 95.62 90 GLN A CA 1
ATOM 720 C C . GLN A 1 90 ? 15.700 -0.618 -11.032 1.00 95.62 90 GLN A C 1
ATOM 722 O O . GLN A 1 90 ? 16.755 -0.860 -11.614 1.00 95.62 90 GLN A O 1
ATOM 727 N N . HIS A 1 91 ? 14.570 -0.334 -11.689 1.00 95.19 91 HIS A N 1
ATOM 728 C CA . HIS A 1 91 ? 14.508 -0.258 -13.150 1.00 95.19 91 HIS A CA 1
ATOM 729 C C . HIS A 1 91 ? 15.439 0.836 -13.699 1.00 95.19 91 HIS A C 1
ATOM 731 O O . HIS A 1 91 ? 16.215 0.590 -14.622 1.00 95.19 91 HIS A O 1
ATOM 737 N N . ASN A 1 92 ? 15.409 2.032 -13.103 1.00 93.12 92 ASN A N 1
ATOM 738 C CA . ASN A 1 92 ? 16.239 3.158 -13.538 1.00 93.12 92 ASN A CA 1
ATOM 739 C C . ASN A 1 92 ? 17.741 2.876 -13.371 1.00 93.12 92 ASN A C 1
ATOM 741 O O . ASN A 1 92 ? 18.528 3.184 -14.264 1.00 93.12 92 ASN A O 1
ATOM 745 N N . LYS A 1 93 ? 18.144 2.252 -12.257 1.00 92.12 93 LYS A N 1
ATOM 746 C CA . LYS A 1 93 ? 19.540 1.856 -12.009 1.00 92.12 93 LYS A CA 1
ATOM 747 C C . LYS A 1 93 ? 20.025 0.813 -13.014 1.00 92.12 93 LYS A C 1
ATOM 749 O O . LYS A 1 93 ? 21.120 0.949 -13.549 1.00 92.12 93 LYS A O 1
ATOM 754 N N . GLN A 1 94 ? 19.198 -0.191 -13.310 1.00 87.94 94 GLN A N 1
ATOM 755 C CA . GLN A 1 94 ? 19.536 -1.217 -14.299 1.00 87.94 94 GLN A CA 1
ATOM 756 C C . GLN A 1 94 ? 19.682 -0.627 -15.702 1.00 87.94 94 GLN A C 1
ATOM 758 O O . GLN A 1 94 ? 20.623 -0.984 -16.399 1.00 87.94 94 GLN A O 1
ATOM 763 N N . LYS A 1 95 ? 18.827 0.327 -16.093 1.00 76.88 95 LYS A N 1
ATOM 764 C CA . LYS A 1 95 ? 18.940 1.025 -17.382 1.00 76.88 95 LYS A CA 1
ATOM 765 C C . LYS A 1 95 ? 20.291 1.732 -17.551 1.00 76.88 95 LYS A C 1
ATOM 767 O O . LYS A 1 95 ? 20.869 1.671 -18.629 1.00 76.88 95 LYS A O 1
ATOM 772 N N . ASN A 1 96 ? 20.799 2.366 -16.496 1.00 62.44 96 ASN A N 1
ATOM 773 C CA . ASN A 1 96 ? 22.065 3.103 -16.549 1.00 62.44 96 ASN A CA 1
ATOM 774 C C . ASN A 1 96 ? 23.302 2.189 -16.460 1.00 62.44 96 ASN A C 1
ATOM 776 O O . ASN A 1 96 ? 24.373 2.571 -16.916 1.00 62.44 96 ASN A O 1
ATOM 780 N N . SER A 1 97 ? 23.170 0.981 -15.902 1.00 58.00 97 SER A N 1
ATOM 781 C CA . SER A 1 97 ? 24.290 0.041 -15.752 1.00 58.00 97 SER A CA 1
ATOM 782 C C . SER A 1 97 ? 24.742 -0.606 -17.068 1.00 58.00 97 SER A C 1
ATOM 784 O O . SER A 1 97 ? 25.869 -1.087 -17.133 1.00 58.00 97 SER A O 1
ATOM 786 N N . TYR A 1 98 ? 23.904 -0.624 -18.110 1.00 54.03 98 TYR A N 1
ATOM 787 C CA . TYR A 1 98 ? 24.261 -1.204 -19.415 1.00 54.03 98 TYR A CA 1
ATOM 788 C C . TYR A 1 98 ? 25.244 -0.351 -20.233 1.00 54.03 98 TYR A C 1
ATOM 790 O O . TY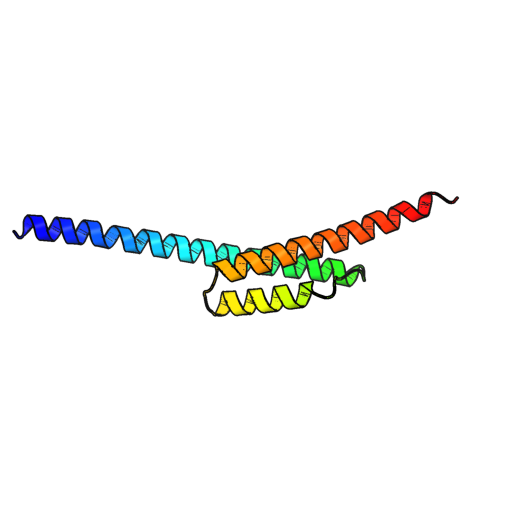R A 1 98 ? 25.710 -0.810 -21.267 1.00 54.03 98 TYR A O 1
ATOM 798 N N . HIS A 1 99 ? 25.591 0.857 -19.781 1.00 56.06 99 HIS A N 1
ATOM 799 C CA . HIS A 1 99 ? 26.483 1.764 -20.511 1.00 56.06 99 HIS A CA 1
ATOM 800 C C . HIS A 1 99 ? 27.980 1.591 -20.171 1.00 56.06 99 HIS A C 1
ATOM 802 O O . HIS A 1 99 ? 28.800 2.380 -20.616 1.00 56.06 99 HIS A O 1
ATOM 808 N N . TYR A 1 100 ? 28.348 0.588 -19.364 1.00 54.94 100 TYR A N 1
ATOM 809 C CA . TYR A 1 100 ? 29.730 0.374 -18.896 1.00 54.94 100 TYR A CA 1
ATOM 810 C C . TYR A 1 100 ? 30.520 -0.694 -19.677 1.00 54.94 100 TYR A C 1
ATOM 812 O O . TYR A 1 100 ? 31.637 -1.018 -19.283 1.00 54.94 100 TYR A O 1
ATOM 820 N N . PHE A 1 101 ? 29.956 -1.258 -20.750 1.00 56.44 101 PHE A N 1
ATOM 821 C CA . PHE A 1 101 ? 30.607 -2.301 -21.560 1.00 56.44 101 PHE A CA 1
ATOM 822 C C . PHE A 1 101 ? 30.799 -1.914 -23.041 1.00 56.44 101 PHE A C 1
ATOM 824 O O . PHE A 1 101 ? 31.003 -2.809 -23.859 1.00 56.44 101 PHE A O 1
ATOM 831 N N . GLU A 1 102 ? 30.736 -0.623 -23.387 1.00 50.16 102 GLU A N 1
ATOM 832 C CA . GLU A 1 102 ? 31.123 -0.110 -24.718 1.00 50.16 102 GLU A CA 1
ATOM 833 C C . GLU A 1 102 ? 32.489 0.582 -24.682 1.00 50.16 102 GLU A C 1
ATOM 835 O O . GLU A 1 102 ? 32.758 1.300 -23.689 1.00 50.16 102 GLU A O 1
#